Protein 3CT8 (pdb70)

B-factor: mean 55.36, std 8.19, range [39.84, 88.84]

CATH classification: 3.10.180.10

Sequence (132 aa):
NLYFQGLHHVEINVDHLEESIAFWDWLLGELGYEDYQSWSRGKSYKHGKTYLVFVQTEDRFQTPTFHRKRTGLNHLAFHAASREKVDELTQKLKERGDPILYEDRHPFAGGPNHYAVFCEDPNRIKVEIVVAP

Secondary structure (DSSP, 8-state):
-TTT----EEEEEES-HHHHHHHHHHHHHHTT-EEEEEETTEEEEEETTEEEEEEEPPGGGS-SPP-TTSSS--EEEEE-S-HHHHHHHHHHHHHHTPPBP-TTTTT-TT-TT--EEEEE-TT--EEEEE--

Foldseek 3Di:
DCVPPDAQEDEDEDADAVQLCVQCCVVVVLVDWDWDDDDDFWTKIDDDRYIYIYGYDDPVGPPPADDLVDPDANEDEEEDAALVSQVVVVVVCVVVVFAWPPVVQPLAPVHPVWGWTWTAGPSRRIYIYTYD

InterPro domains:
  IPR00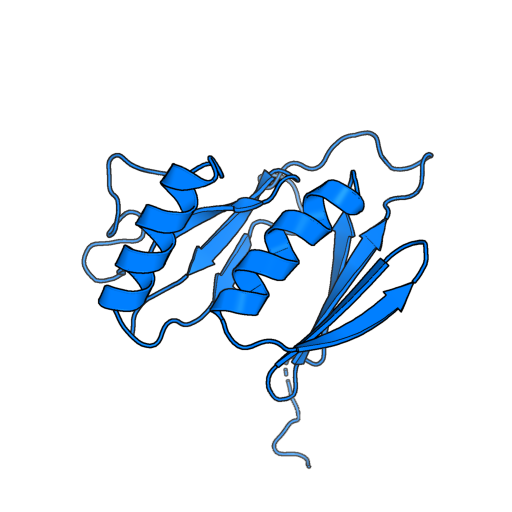4360 Glyoxalase/fosfomycin resistance/dioxygenase domain [PF00903] (2-124)
  IPR029068 Glyoxalase/Bleomycin resistance protein/Dihydroxybiphenyl dioxygenase [G3DSA:3.10.180.10] (1-127)
  IPR029068 Glyoxalase/Bleomycin resistance protein/Dihydroxybiphenyl dioxygenase [SSF54593] (2-127)
  IPR037523 Vicinal oxygen chelate (VOC), core domain [PS51819] (1-127)
  IPR051332 Fosfomycin Resistance Enzymes [PTHR36113] (2-126)

Organism: Halalkalibacterium halodurans (strain ATCC BAA-125 / DSM 18197 / FERM 7344 / JCM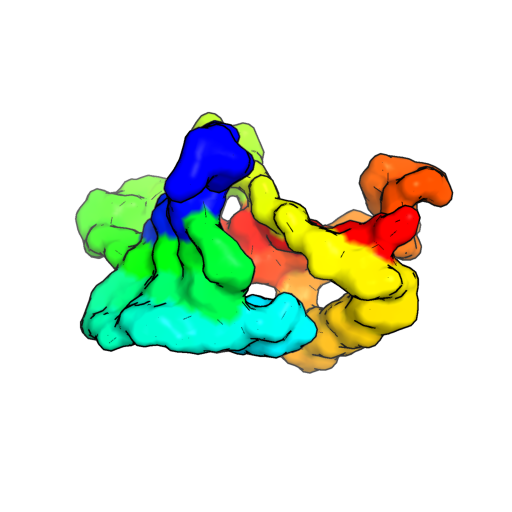 9153 / C-125) (NCBI:txid272558)

Solvent-accessible surface area: 8308 Å² total

Radius of gyration: 15.32 Å; Cα contacts (8 Å, |Δi|>4): 225; chains: 1; bounding box: 38×30×38 Å

Structure (mmCIF, N/CA/C/O backbone):
data_3CT8
#
_entry.id   3CT8
#
_cell.length_a   51.380
_cell.length_b   51.380
_cell.length_c   116.470
_cell.angle_alpha   90.000
_cell.angle_beta   90.000
_cell.angle_gamma   90.000
#
_symmetry.space_group_name_H-M   'P 41 21 2'
#
loop_
_entity.id
_entity.type
_entity.pdbx_description
1 polymer 'Putative glyoxalase'
2 non-polymer 'ZINC ION'
3 non-polymer 'UNKNOWN LIGAND'
4 water water
#
loop_
_atom_site.group_PDB
_atom_site.id
_atom_site.type_symbol
_atom_site.label_atom_id
_atom_site.label_alt_id
_atom_site.label_comp_id
_atom_site.label_asym_id
_atom_site.label_entity_id
_atom_site.label_seq_id
_atom_site.pdbx_PDB_ins_code
_atom_site.Cartn_x
_atom_site.Cartn_y
_atom_site.Cartn_z
_atom_site.occupancy
_atom_site.B_iso_or_equiv
_atom_site.auth_seq_id
_atom_site.auth_comp_id
_atom_site.auth_asym_id
_atom_site.auth_atom_id
_atom_site.pdbx_PDB_model_num
ATOM 1 N N . ASN A 1 14 ? 40.857 12.097 41.363 1.00 80.15 -5 ASN A N 1
ATOM 2 C CA . ASN A 1 14 ? 42.117 12.467 40.650 1.00 79.73 -5 ASN A CA 1
ATOM 3 C C . ASN A 1 14 ? 42.183 13.936 40.257 1.00 78.67 -5 ASN A C 1
ATOM 4 O O . ASN A 1 14 ? 41.208 14.522 39.799 1.00 78.02 -5 ASN A O 1
ATOM 9 N N . LEU A 1 15 ? 43.371 14.500 40.469 1.00 77.59 -4 LEU A N 1
ATOM 10 C CA . LEU A 1 15 ? 43.661 15.901 40.152 1.00 76.21 -4 LEU A CA 1
ATOM 11 C C . LEU A 1 15 ? 43.656 16.043 38.645 1.00 74.92 -4 LEU A C 1
ATOM 12 O O . LEU A 1 15 ? 43.656 17.146 38.114 1.00 74.79 -4 LEU A O 1
ATOM 17 N N . TYR A 1 16 ? 43.643 14.905 37.964 1.00 74.17 -3 TYR A N 1
ATOM 18 C CA . TYR A 1 16 ? 43.641 14.883 36.496 1.00 72.92 -3 TYR A CA 1
ATOM 19 C C . TYR A 1 16 ? 42.287 15.358 35.978 1.00 71.51 -3 TYR A C 1
ATOM 20 O O . TYR A 1 16 ? 42.161 15.984 34.912 1.00 71.04 -3 TYR A O 1
ATOM 22 N N . PHE A 1 17 ? 41.270 15.103 36.784 1.00 69.31 -2 PHE A N 1
ATOM 23 C CA . PHE A 1 17 ? 39.894 15.466 36.408 1.00 66.60 -2 PHE A CA 1
ATOM 24 C C . PHE A 1 17 ? 39.662 16.931 36.664 1.00 62.84 -2 PHE A C 1
ATOM 25 O O . PHE A 1 17 ? 38.824 17.539 36.032 1.00 61.04 -2 PHE A O 1
ATOM 27 N N . GLN A 1 18 ? 40.483 17.496 37.546 1.00 60.03 -1 GLN A N 1
ATOM 28 C CA . GLN A 1 18 ? 40.336 18.894 37.914 1.00 56.49 -1 GLN A CA 1
ATOM 29 C C . GLN A 1 18 ? 40.218 19.844 36.720 1.00 54.72 -1 GLN A C 1
ATOM 30 O O . GLN A 1 18 ? 41.029 19.849 35.794 1.00 54.37 -1 GLN A O 1
ATOM 36 N N . GLY A 1 19 ? 39.158 20.623 36.764 1.00 51.40 0 GLY A N 1
ATOM 37 C CA . GLY A 1 19 ? 38.862 21.604 35.739 1.00 50.69 0 GLY A CA 1
ATOM 38 C C . GLY A 1 19 ? 37.921 21.071 34.699 1.00 50.81 0 GLY A C 1
ATOM 39 O O . GLY A 1 19 ? 37.359 21.813 33.939 1.00 50.50 0 GLY A O 1
ATOM 48 N N . LEU A 1 21 ? 34.574 19.766 33.184 1.00 48.46 2 LEU A N 1
ATOM 49 C CA . LEU A 1 21 ? 33.176 20.148 33.432 1.00 50.63 2 LEU A CA 1
ATOM 50 C C . LEU A 1 21 ? 32.585 18.857 34.055 1.00 50.82 2 LEU A C 1
ATOM 51 O O . LEU A 1 21 ? 32.901 17.721 33.620 1.00 51.16 2 LEU A O 1
ATOM 56 N N . HIS A 1 22 ? 31.884 19.044 35.172 1.00 48.76 3 HIS A N 1
ATOM 57 C CA . HIS A 1 22 ? 31.278 17.973 35.972 1.00 47.98 3 HIS A CA 1
ATOM 58 C C . HIS A 1 22 ? 29.861 17.739 35.477 1.00 48.30 3 HIS A C 1
ATOM 59 O O . HIS A 1 22 ? 29.411 16.620 35.275 1.00 47.81 3 HIS A O 1
ATOM 66 N N . HIS A 1 23 ? 29.163 18.840 35.318 1.00 49.28 4 HIS A N 1
ATOM 67 C CA . HIS A 1 23 ? 27.830 18.840 34.753 1.00 49.02 4 HIS A CA 1
ATOM 68 C C . HIS A 1 23 ? 27.388 20.225 34.341 1.00 48.48 4 HIS A C 1
ATOM 69 O O . HIS A 1 23 ? 27.968 21.245 34.720 1.00 47.84 4 HIS A O 1
ATOM 76 N N . VAL A 1 24 ? 26.336 20.202 33.542 1.00 48.25 5 VAL A N 1
ATOM 77 C CA . VAL A 1 24 ? 25.688 21.396 33.028 1.00 48.30 5 VAL A CA 1
ATOM 78 C C . VAL A 1 24 ? 24.183 21.245 33.179 1.00 49.03 5 VAL A C 1
ATOM 79 O O . VAL A 1 24 ? 23.591 20.286 32.701 1.00 48.33 5 VAL A O 1
ATOM 83 N N . GLU A 1 25 ? 23.572 22.188 33.878 1.00 50.15 6 GLU A N 1
ATOM 84 C CA . GLU A 1 25 ? 22.127 22.162 34.090 1.00 50.93 6 GLU A CA 1
ATOM 85 C C . GLU A 1 25 ? 21.409 23.261 33.325 1.00 50.85 6 GLU A C 1
ATOM 86 O O . GLU A 1 25 ? 21.777 24.444 33.347 1.00 51.89 6 GLU A O 1
ATOM 92 N N . ILE A 1 26 ? 20.379 22.803 32.630 1.00 48.35 7 ILE A N 1
ATOM 93 C CA . ILE A 1 26 ? 19.526 23.616 31.790 1.00 48.47 7 ILE A CA 1
ATOM 94 C C . IL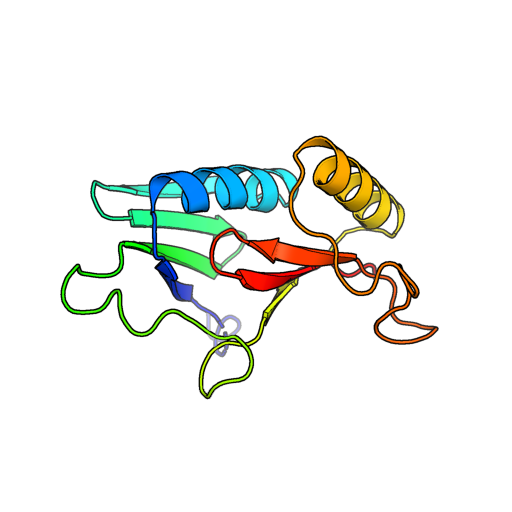E A 1 26 ? 18.029 23.419 32.066 1.00 49.23 7 ILE A C 1
ATOM 95 O O . ILE A 1 26 ? 17.519 22.313 32.221 1.00 48.88 7 ILE A O 1
ATOM 100 N N . ASN A 1 27 ? 17.371 24.559 32.192 1.00 49.51 8 ASN A N 1
ATOM 101 C CA . ASN A 1 27 ? 15.921 24.671 32.364 1.00 47.48 8 ASN A CA 1
ATOM 102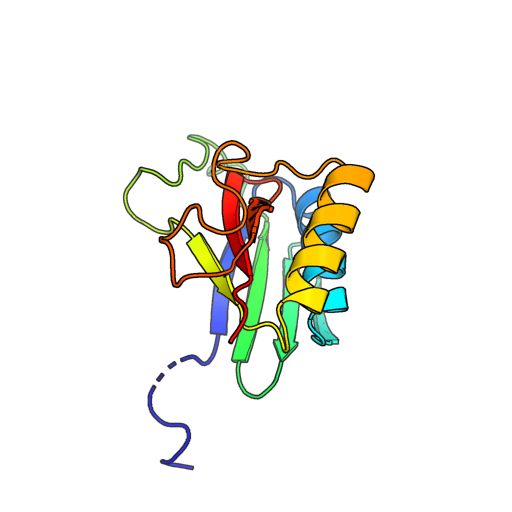 C C . ASN A 1 27 ? 15.307 24.626 30.999 1.00 47.53 8 ASN A C 1
ATOM 103 O O . ASN A 1 27 ? 15.765 25.276 30.078 1.00 46.46 8 ASN A O 1
ATOM 108 N N . VAL A 1 28 ? 14.251 23.848 30.884 1.00 49.40 9 VAL A N 1
ATOM 109 C CA . VAL A 1 28 ? 13.540 23.664 29.618 1.00 48.95 9 VAL A CA 1
ATOM 110 C C . VAL A 1 28 ? 12.077 24.031 29.777 1.00 50.38 9 VAL A C 1
ATOM 111 O O . VAL A 1 28 ? 11.492 23.885 30.867 1.00 48.78 9 VAL A O 1
ATOM 115 N N . ASP A 1 29 ? 11.510 24.486 28.658 1.00 51.30 10 ASP A N 1
ATOM 116 C CA . ASP A 1 29 ? 10.138 24.952 28.605 1.00 53.19 10 ASP A CA 1
ATOM 117 C C . ASP A 1 29 ? 9.124 23.847 28.750 1.00 54.82 10 ASP A C 1
ATOM 118 O O . ASP A 1 29 ? 8.193 23.938 29.555 1.00 56.13 10 ASP A O 1
ATOM 123 N N . HIS A 1 30 ? 9.273 22.820 27.924 1.00 56.56 11 HIS A N 1
ATOM 124 C CA . HIS A 1 30 ? 8.329 21.672 27.950 1.00 57.46 11 HIS A CA 1
ATOM 125 C C . HIS A 1 30 ? 9.140 20.411 28.029 1.00 57.02 11 HIS A C 1
ATOM 126 O O . HIS A 1 30 ? 9.589 19.884 27.028 1.00 58.50 11 HIS A O 1
ATOM 133 N N . LEU A 1 31 ? 9.259 19.920 29.250 1.00 56.22 12 LEU A N 1
ATOM 134 C CA . LEU A 1 31 ? 10.098 18.768 29.559 1.00 56.11 12 LEU A CA 1
ATOM 135 C C . LEU A 1 31 ? 9.926 17.604 28.598 1.00 55.37 12 LEU A C 1
ATOM 136 O O . LEU A 1 31 ? 10.886 17.126 28.010 1.00 55.84 12 LEU A O 1
ATOM 141 N N . GLU A 1 32 ? 8.695 17.216 28.369 1.00 54.60 13 GLU A N 1
ATOM 142 C CA . GLU A 1 32 ? 8.440 16.049 27.534 1.00 56.30 13 GLU A CA 1
ATOM 143 C C . GLU A 1 32 ? 9.071 16.129 26.141 1.00 55.50 13 GLU A C 1
ATOM 144 O O . GLU A 1 32 ? 9.698 15.176 25.646 1.00 54.90 13 GLU A O 1
ATOM 150 N N . GLU A 1 33 ? 8.861 17.286 25.525 1.00 53.97 14 GLU A N 1
ATOM 151 C CA . GLU A 1 33 ? 9.323 17.561 24.173 1.00 52.68 14 GLU A CA 1
ATOM 152 C C . GLU A 1 33 ? 10.814 17.586 24.148 1.00 51.12 14 GLU A C 1
ATOM 153 O O . GLU A 1 33 ? 11.429 17.023 23.255 1.00 50.20 14 GLU A O 1
ATOM 156 N N . SER A 1 34 ? 11.385 18.225 25.169 1.00 51.05 15 SER A N 1
ATOM 157 C CA . SER A 1 34 ? 12.839 18.358 25.292 1.00 49.52 15 SER A CA 1
ATOM 158 C C . SER A 1 34 ? 13.493 17.020 25.500 1.00 49.06 15 SER A C 1
ATOM 159 O O . SER A 1 34 ? 14.509 16.719 24.908 1.00 49.27 15 SER A O 1
ATOM 162 N N . ILE A 1 35 ? 12.860 16.194 26.312 1.00 50.63 16 ILE A N 1
ATOM 163 C CA . ILE A 1 35 ? 13.396 14.855 26.624 1.00 52.92 16 ILE A CA 1
ATOM 164 C C . ILE A 1 35 ? 13.363 13.936 25.427 1.00 54.22 16 ILE A C 1
ATOM 165 O O . ILE A 1 35 ? 14.165 13.011 25.299 1.00 56.10 16 ILE A O 1
ATOM 170 N N . ALA A 1 36 ? 12.446 14.245 24.528 1.00 54.17 17 ALA A N 1
ATOM 171 C CA . ALA A 1 36 ? 12.268 13.480 23.308 1.00 53.13 17 ALA A CA 1
ATOM 172 C C . ALA A 1 36 ? 13.460 13.731 22.406 1.00 53.63 17 ALA A C 1
ATOM 173 O O . ALA A 1 36 ? 14.021 12.822 21.796 1.00 54.83 17 ALA A O 1
ATOM 175 N N . PHE A 1 37 ? 13.853 14.991 22.354 1.00 52.68 18 PHE A N 1
ATOM 176 C CA . PHE A 1 37 ? 14.961 15.416 21.506 1.00 52.21 18 PHE A CA 1
ATOM 177 C C . PHE A 1 37 ? 16.306 14.929 22.039 1.00 52.00 18 PHE A C 1
ATOM 178 O O . PHE A 1 37 ? 17.079 14.276 21.320 1.00 52.21 18 PHE A O 1
ATOM 186 N N . TRP A 1 38 ? 16.527 15.197 23.326 1.00 51.77 19 TRP A N 1
ATOM 187 C CA . TRP A 1 38 ? 17.786 14.846 23.993 1.00 50.77 19 TRP A CA 1
ATOM 188 C C . TRP A 1 38 ? 17.979 13.363 24.145 1.00 49.42 19 TRP A C 1
ATOM 189 O O . TRP A 1 38 ? 19.072 12.875 24.055 1.00 47.97 19 TRP A O 1
ATOM 200 N N . ASP A 1 39 ? 16.912 12.632 24.371 1.00 49.60 20 ASP A N 1
ATOM 201 C CA . ASP A 1 39 ? 17.067 11.189 24.487 1.00 50.54 20 ASP A CA 1
ATOM 202 C C . ASP A 1 39 ? 17.654 10.684 23.173 1.00 51.81 20 ASP A C 1
ATOM 203 O O . ASP A 1 39 ? 18.539 9.798 23.140 1.00 50.63 20 ASP A O 1
ATOM 208 N N . TRP A 1 40 ? 17.129 11.268 22.088 1.00 53.00 21 TRP A N 1
ATOM 209 C CA . TRP A 1 40 ? 17.516 10.872 20.739 1.00 51.43 21 TRP A CA 1
ATOM 210 C C . TRP A 1 40 ? 18.945 11.249 20.426 1.00 51.83 21 TRP A C 1
ATOM 211 O O . TRP A 1 40 ? 19.791 10.407 20.077 1.00 51.58 21 TRP A O 1
ATOM 222 N N . LEU A 1 41 ? 19.246 12.519 20.624 1.00 53.03 22 LEU A N 1
ATOM 223 C CA . LEU A 1 41 ? 20.593 13.003 20.304 1.00 51.78 22 LEU A CA 1
ATOM 224 C C . LEU A 1 41 ? 21.679 12.393 21.175 1.00 50.08 22 LEU A C 1
ATOM 225 O O . LEU A 1 41 ? 22.696 11.908 20.686 1.00 49.41 22 LEU A O 1
ATOM 230 N N . LEU A 1 42 ? 21.456 12.457 22.473 1.00 49.76 23 LEU A N 1
ATOM 231 C CA . LEU A 1 42 ? 22.415 11.962 23.457 1.00 49.24 23 LEU A CA 1
ATOM 232 C C . LEU A 1 42 ? 22.487 10.468 23.291 1.00 48.31 23 LEU A C 1
ATOM 233 O O . LEU A 1 42 ? 23.502 9.846 23.519 1.00 47.60 23 LEU A O 1
ATOM 238 N N . GLY A 1 43 ? 21.394 9.921 22.781 1.00 49.73 24 GLY A N 1
ATOM 239 C CA . GLY A 1 43 ? 21.285 8.495 22.516 1.00 47.39 24 GLY A CA 1
ATOM 240 C C . GLY A 1 43 ? 22.230 8.207 21.364 1.00 48.11 24 GLY A C 1
ATOM 241 O O . GLY A 1 43 ? 23.089 7.348 21.438 1.00 49.00 24 GLY A O 1
ATOM 242 N N . GLU A 1 44 ? 22.101 8.989 20.309 1.00 48.36 25 GLU A N 1
ATOM 243 C CA . GLU A 1 44 ? 22.948 8.805 19.128 1.00 50.87 25 GLU A CA 1
ATOM 244 C C . GLU A 1 44 ? 24.443 9.057 19.436 1.00 52.86 25 GLU A C 1
ATOM 245 O O . GLU A 1 44 ? 25.330 8.522 18.776 1.00 51.85 25 GLU A O 1
ATOM 251 N N . LEU A 1 45 ? 24.701 9.827 20.484 1.00 53.76 26 LEU A N 1
ATOM 252 C CA . LEU A 1 45 ? 26.079 10.189 20.854 1.00 53.29 26 LEU A CA 1
ATOM 253 C C . LEU A 1 45 ? 26.716 9.324 21.940 1.00 54.43 26 LEU A C 1
ATOM 254 O O . LEU A 1 45 ? 27.826 9.619 22.415 1.00 56.45 26 LEU A O 1
ATOM 259 N N . GLY A 1 46 ? 25.999 8.296 22.358 1.00 53.92 27 GLY A N 1
ATOM 260 C CA . GLY A 1 46 ? 26.515 7.362 23.354 1.00 54.66 27 GLY A CA 1
ATOM 261 C C . GLY A 1 46 ? 26.297 7.629 24.829 1.00 55.12 27 GLY A C 1
ATOM 262 O O . GLY A 1 46 ? 26.983 7.054 25.669 1.00 56.23 27 GLY A O 1
ATOM 263 N N . TYR A 1 47 ? 25.366 8.508 25.153 1.00 53.33 28 TYR A N 1
ATOM 264 C CA . TYR A 1 47 ? 25.077 8.802 26.567 1.00 53.41 28 TYR A CA 1
ATOM 265 C C . TYR A 1 47 ? 24.105 7.788 27.098 1.00 54.98 28 TYR A C 1
ATOM 266 O O . TYR A 1 47 ? 23.327 7.193 26.356 1.00 55.97 28 TYR A O 1
ATOM 275 N N . GLU A 1 48 ? 24.146 7.608 28.402 1.00 55.46 29 GLU A N 1
ATOM 276 C CA . GLU A 1 48 ? 23.181 6.706 29.057 1.00 55.80 29 GLU A CA 1
ATOM 277 C C . GLU A 1 48 ? 22.397 7.553 30.054 1.00 54.04 29 GLU A C 1
ATOM 278 O O . GLU A 1 48 ? 22.861 8.611 30.515 1.00 53.40 29 GLU A O 1
ATOM 284 N N . ASP A 1 49 ? 21.198 7.101 30.357 1.00 52.98 30 ASP A N 1
ATOM 285 C CA . ASP A 1 49 ? 20.332 7.807 31.288 1.00 54.11 30 ASP A CA 1
ATOM 286 C C . ASP A 1 49 ? 20.947 7.666 32.653 1.00 55.49 30 ASP A C 1
ATOM 287 O O . ASP A 1 49 ? 21.558 6.650 32.960 1.00 56.07 30 ASP A O 1
ATOM 292 N N . TYR A 1 50 ? 20.864 8.720 33.449 1.00 55.18 31 TYR A N 1
ATOM 293 C CA . TYR A 1 50 ? 21.376 8.628 34.797 1.00 54.54 31 TYR A CA 1
ATOM 294 C C . TYR A 1 50 ? 20.152 8.628 35.707 1.00 54.37 31 TYR A C 1
ATOM 295 O O . TYR A 1 50 ? 19.770 7.605 36.211 1.00 54.42 31 TYR A O 1
ATOM 304 N N . GLN A 1 51 ? 19.537 9.790 35.863 1.00 55.64 32 GLN A N 1
ATOM 305 C CA . GLN A 1 51 ? 18.352 9.951 36.705 1.00 56.85 32 GLN A CA 1
ATOM 306 C C . GLN A 1 51 ? 17.214 10.748 36.093 1.00 55.71 32 GLN A C 1
ATOM 307 O O . GLN A 1 51 ? 17.379 11.852 35.586 1.00 56.25 32 GLN A O 1
ATOM 313 N N . SER A 1 52 ? 16.046 10.154 36.207 1.00 53.96 33 SER A N 1
ATOM 314 C CA . SER A 1 52 ? 14.804 10.705 35.673 1.00 53.40 33 SER A CA 1
ATOM 315 C C . SER A 1 52 ? 13.781 10.896 36.774 1.00 52.59 33 SER A C 1
ATOM 316 O O . SER A 1 52 ? 13.622 10.024 37.618 1.00 53.43 33 SER A O 1
ATOM 319 N N . TRP A 1 53 ? 13.120 12.045 36.779 1.00 50.63 34 TRP A N 1
ATOM 320 C CA . TRP A 1 53 ? 12.099 12.319 37.795 1.00 51.28 34 TRP A CA 1
ATOM 321 C C . TRP A 1 53 ? 10.972 13.096 37.173 1.00 51.35 34 TRP A C 1
ATOM 322 O O . TRP A 1 53 ? 10.943 13.281 35.953 1.00 50.73 34 TRP A O 1
ATOM 333 N N . SER A 1 54 ? 10.056 13.548 38.019 1.00 50.68 35 SER A N 1
ATOM 334 C CA . SER A 1 54 ? 8.867 14.233 37.523 1.00 49.66 35 SER A CA 1
ATOM 335 C C . SER A 1 54 ? 9.155 15.559 36.845 1.00 49.28 35 SER A C 1
ATOM 336 O O . SER A 1 54 ? 8.495 15.936 35.904 1.00 51.84 35 SER A O 1
ATOM 339 N N . ARG A 1 55 ? 10.182 16.224 37.303 1.00 48.27 36 ARG A N 1
ATOM 340 C CA . ARG A 1 55 ? 10.553 17.547 36.813 1.00 49.31 36 ARG A CA 1
ATOM 341 C C . ARG A 1 55 ? 11.871 17.587 36.047 1.00 48.83 36 ARG A C 1
ATOM 342 O O . ARG A 1 55 ? 12.391 18.657 35.753 1.00 50.11 36 ARG A O 1
ATOM 350 N N . GLY A 1 56 ? 12.431 16.437 35.736 1.00 46.89 37 GLY A N 1
ATOM 351 C CA . GLY A 1 56 ? 13.660 16.431 34.986 1.00 45.92 37 GLY A CA 1
ATOM 352 C C . GLY A 1 56 ? 14.281 15.122 34.620 1.00 46.61 37 GLY A C 1
ATOM 353 O O . GLY A 1 56 ? 13.718 14.044 34.785 1.00 45.45 37 GLY A O 1
ATOM 354 N N . LYS A 1 57 ? 15.464 15.266 34.051 1.00 48.02 38 LYS A N 1
ATOM 355 C CA . LYS A 1 57 ? 16.257 14.116 33.616 1.00 48.73 38 LYS A CA 1
ATOM 356 C C . LYS A 1 57 ? 17.703 14.472 33.382 1.00 50.16 38 LYS A C 1
ATOM 357 O O . LYS A 1 57 ? 18.034 15.548 32.883 1.00 52.69 38 LYS A O 1
ATOM 363 N N . SER A 1 58 ? 18.553 13.557 33.802 1.00 49.68 39 SER A N 1
ATOM 364 C CA . SER A 1 58 ? 19.993 13.688 33.636 1.00 49.26 39 SER A CA 1
ATOM 365 C C . SER A 1 58 ? 20.521 12.494 32.824 1.00 48.89 39 SER A C 1
ATOM 366 O O . SER A 1 58 ? 19.950 11.372 32.857 1.00 45.90 39 SER A O 1
ATOM 369 N N . TYR A 1 59 ? 21.603 12.795 32.087 1.00 50.02 40 TYR A N 1
ATOM 370 C CA . TYR A 1 59 ? 22.311 11.861 31.199 1.00 50.67 40 TYR A CA 1
ATOM 371 C C . TYR A 1 59 ? 23.811 11.851 31.454 1.00 49.62 40 TYR A C 1
ATOM 372 O O . TYR A 1 59 ? 24.408 12.858 31.768 1.00 51.81 40 TYR A O 1
ATOM 381 N N . LYS A 1 60 ? 24.413 10.689 31.287 1.00 52.28 41 LYS A N 1
ATOM 382 C CA . LYS A 1 60 ? 25.860 10.516 31.547 1.00 52.86 41 LYS A CA 1
ATOM 383 C C . LYS A 1 60 ? 26.678 10.049 30.376 1.00 52.76 41 LYS A C 1
ATOM 384 O O . LYS A 1 60 ? 26.245 9.247 29.561 1.00 52.37 41 LYS A O 1
ATOM 388 N N . HIS A 1 61 ? 27.871 10.632 30.329 1.00 55.17 42 HIS A N 1
ATOM 389 C CA . HIS A 1 61 ? 28.891 10.354 29.323 1.00 55.77 42 HIS A CA 1
ATOM 390 C C . HIS A 1 61 ? 30.265 10.690 29.893 1.00 55.28 42 HIS A C 1
ATOM 391 O O . HIS A 1 61 ? 30.541 11.829 30.240 1.00 53.95 42 HIS A O 1
ATOM 398 N N . GLY A 1 62 ? 31.130 9.698 29.968 1.00 56.36 43 GLY A N 1
ATOM 399 C CA . GLY A 1 62 ? 32.456 9.911 30.525 1.00 57.14 43 GLY A CA 1
ATOM 400 C C . GLY A 1 62 ? 32.313 10.401 31.952 1.00 57.15 43 GLY A C 1
ATOM 401 O O . GLY A 1 62 ? 31.623 9.809 32.757 1.00 57.95 43 GLY A O 1
ATOM 402 N N . LYS A 1 63 ? 32.966 11.504 32.260 1.00 58.05 44 LYS A N 1
ATOM 403 C CA . LYS A 1 63 ? 32.906 12.083 33.609 1.00 58.36 44 LYS A CA 1
ATOM 404 C C . LYS A 1 63 ? 32.020 13.318 33.679 1.00 56.30 44 LYS A C 1
ATOM 405 O O . LYS A 1 63 ? 32.061 14.048 34.657 1.00 55.85 44 LYS A O 1
ATOM 409 N N . THR A 1 64 ? 31.179 13.518 32.668 1.00 55.24 45 THR A N 1
ATOM 410 C CA . THR A 1 64 ? 30.296 14.715 32.620 1.00 53.22 45 THR A CA 1
ATOM 411 C C . THR A 1 64 ? 28.828 14.393 32.383 1.00 52.89 45 THR A C 1
ATOM 412 O O . THR A 1 64 ? 28.473 13.550 31.543 1.00 53.66 45 THR A O 1
ATOM 416 N N . TYR A 1 65 ? 27.979 15.071 33.139 1.00 50.79 46 TYR A N 1
ATOM 417 C CA . TYR A 1 65 ? 26.536 14.891 33.023 1.00 51.15 46 TYR A CA 1
ATOM 418 C C . TYR A 1 65 ? 25.852 16.125 32.448 1.00 49.56 46 TYR A C 1
ATOM 419 O O . TYR A 1 65 ? 26.329 17.228 32.537 1.00 50.51 46 TYR A O 1
ATOM 428 N N . LEU A 1 66 ? 24.725 15.880 31.819 1.00 49.24 47 LEU A N 1
ATOM 429 C CA . LEU A 1 66 ? 23.852 16.902 31.265 1.00 48.20 47 LEU A CA 1
ATOM 430 C C . LEU A 1 66 ? 22.499 16.705 31.983 1.00 49.07 47 LEU A C 1
ATOM 431 O O . LEU A 1 66 ? 21.931 15.601 31.971 1.00 48.50 47 LEU A O 1
ATOM 436 N N . VAL A 1 67 ? 22.027 17.771 32.631 1.00 47.83 48 VAL A N 1
ATOM 437 C CA . VAL A 1 67 ? 20.803 17.746 33.406 1.00 48.04 48 VAL A CA 1
ATOM 438 C C . VAL A 1 67 ? 19.777 18.740 32.884 1.00 49.97 48 VAL A C 1
ATOM 439 O O . VAL A 1 67 ? 20.061 19.922 32.705 1.00 49.60 48 VAL A O 1
ATOM 443 N N . PHE A 1 68 ? 18.585 18.227 32.620 1.00 50.63 49 PHE A N 1
ATOM 444 C CA . PHE A 1 68 ? 17.498 19.052 32.092 1.00 51.94 49 PHE A CA 1
ATOM 445 C C . PHE A 1 68 ? 16.352 19.051 33.066 1.00 51.89 49 PHE A C 1
ATOM 446 O O . PHE A 1 68 ? 15.851 17.980 33.430 1.00 52.28 49 PHE A O 1
ATOM 454 N N . VAL A 1 69 ? 15.936 20.273 33.434 1.00 51.44 50 VAL A N 1
ATOM 455 C CA . VAL A 1 69 ? 14.859 20.498 34.409 1.00 50.40 50 VAL A CA 1
ATOM 456 C C . VAL A 1 69 ? 13.726 21.372 33.855 1.00 51.66 50 VAL A C 1
ATOM 457 O O . VAL A 1 69 ? 13.923 22.266 33.013 1.00 52.84 50 VAL A O 1
ATOM 461 N N . GLN A 1 70 ? 12.520 21.048 34.300 1.00 50.65 51 GLN A N 1
ATOM 462 C CA . GLN A 1 70 ? 11.318 21.782 33.895 1.00 49.70 51 GLN A CA 1
ATOM 463 C C . GLN A 1 70 ? 11.323 23.187 34.472 1.00 48.91 51 GLN A C 1
ATOM 464 O O . GLN A 1 70 ? 11.432 23.394 35.663 1.00 46.81 51 GLN A O 1
ATOM 470 N N . THR A 1 71 ? 11.235 24.160 33.582 1.00 51.08 52 THR A N 1
ATOM 471 C CA . THR A 1 71 ? 11.166 25.573 33.986 1.00 51.81 52 THR A CA 1
ATOM 472 C C . THR A 1 71 ? 9.875 25.764 34.782 1.00 53.00 52 THR A C 1
ATOM 473 O O . THR A 1 71 ? 8.818 25.294 34.367 1.00 52.01 52 THR A O 1
ATOM 477 N N . GLU A 1 72 ? 9.982 26.429 35.928 1.00 53.79 53 GLU A N 1
ATOM 478 C CA . GLU A 1 72 ? 8.825 26.696 36.766 1.00 54.27 53 GLU A CA 1
ATOM 479 C C . GLU A 1 72 ? 7.835 27.621 36.021 1.00 55.62 53 GLU A C 1
ATOM 480 O O . GLU A 1 72 ? 8.202 28.467 35.196 1.00 55.99 53 GLU A O 1
ATOM 486 N N . ASP A 1 73 ? 6.562 27.417 36.312 1.00 56.54 54 ASP A N 1
ATOM 487 C CA . ASP A 1 73 ? 5.480 28.200 35.692 1.00 56.31 54 ASP A CA 1
ATOM 488 C C . ASP A 1 73 ? 5.745 29.687 35.688 1.00 54.20 54 ASP A C 1
ATOM 489 O O . ASP A 1 73 ? 5.786 30.338 34.652 1.00 53.86 54 ASP A O 1
ATOM 494 N N . ARG A 1 74 ? 5.925 30.196 36.882 1.00 53.77 55 ARG A N 1
ATOM 495 C CA . ARG A 1 74 ? 6.169 31.624 37.113 1.00 55.59 55 ARG A CA 1
ATOM 496 C C . ARG A 1 74 ? 7.413 32.189 36.421 1.00 56.83 55 ARG A C 1
ATOM 497 O O . ARG A 1 74 ? 7.648 33.402 36.453 1.00 55.52 55 ARG A O 1
ATOM 505 N N . PHE A 1 75 ? 8.171 31.299 35.764 1.00 57.66 56 PHE A N 1
ATOM 506 C CA . PHE A 1 75 ? 9.417 31.657 35.063 1.00 58.43 56 PHE A CA 1
ATOM 507 C C . PHE A 1 75 ? 9.495 31.295 33.574 1.00 58.40 56 PHE A C 1
ATOM 508 O O . PHE A 1 75 ? 10.526 31.502 32.945 1.00 58.14 56 PHE A O 1
ATOM 516 N N . GLN A 1 76 ? 8.408 30.766 33.022 1.00 58.15 57 GLN A N 1
ATOM 517 C CA . GLN A 1 76 ? 8.379 30.354 31.594 1.00 57.59 57 GLN A CA 1
ATOM 518 C C . GLN A 1 76 ? 8.365 31.554 30.636 1.00 56.81 57 GLN A C 1
ATOM 519 O O . GLN A 1 76 ? 8.631 31.420 29.431 1.00 56.27 57 GLN A O 1
ATOM 525 N N . THR A 1 77 ? 8.083 32.724 31.200 1.00 54.86 58 THR A N 1
ATOM 526 C CA . THR A 1 77 ? 8.047 33.984 30.439 1.00 54.31 58 THR A CA 1
ATOM 527 C C . THR A 1 77 ? 8.974 35.018 31.080 1.00 54.87 58 THR A C 1
ATOM 528 O O . THR A 1 77 ? 8.993 35.151 32.299 1.00 56.46 58 THR A O 1
ATOM 532 N N . PRO A 1 78 ? 9.794 35.715 30.276 1.00 54.47 59 PRO A N 1
ATOM 533 C CA . PRO A 1 78 ? 9.924 35.589 28.820 1.00 54.57 59 PRO A CA 1
ATOM 534 C C . PRO A 1 78 ? 10.674 34.355 28.399 1.00 54.32 59 PRO A C 1
ATOM 535 O O . PRO A 1 78 ? 11.526 33.827 29.108 1.00 56.19 59 PRO A O 1
ATOM 539 N N . THR A 1 79 ? 10.345 33.938 27.203 1.00 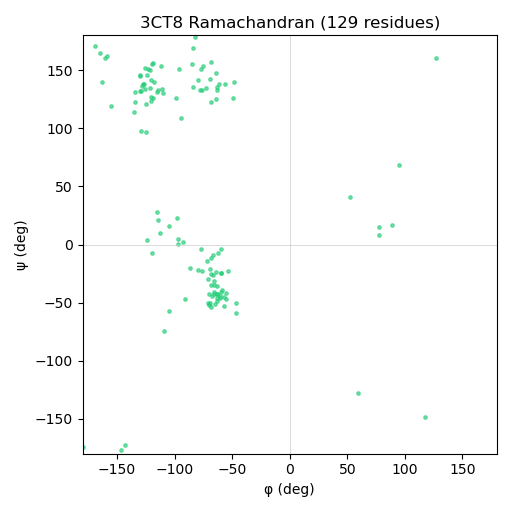53.50 60 THR A N 1
ATOM 540 C CA . THR A 1 79 ? 10.925 32.747 26.622 1.00 52.48 60 THR A CA 1
ATOM 541 C C . THR A 1 79 ? 12.385 32.942 26.305 1.00 52.58 60 THR A C 1
ATOM 542 O O . THR A 1 79 ? 12.899 34.048 26.165 1.00 53.08 60 THR A O 1
ATOM 546 N N . PHE A 1 80 ? 13.053 31.813 26.231 1.00 52.83 61 PHE A N 1
ATOM 547 C CA . PHE A 1 80 ? 14.478 31.767 25.924 1.00 50.68 61 PHE A CA 1
ATOM 548 C C . PHE A 1 80 ? 14.830 32.287 24.565 1.00 49.96 61 PHE A C 1
ATOM 549 O O . PHE A 1 80 ? 14.178 31.960 23.587 1.00 49.52 61 PHE A O 1
ATOM 557 N N . HIS A 1 81 ? 15.884 33.085 24.523 1.00 50.19 62 HIS A N 1
ATOM 558 C CA . HIS A 1 81 ? 16.413 33.590 23.260 1.00 51.86 62 HIS A CA 1
ATOM 559 C C . HIS A 1 81 ? 17.941 33.471 23.271 1.00 51.73 62 HIS A C 1
ATOM 560 O O . HIS A 1 81 ? 18.609 34.144 24.049 1.00 53.13 62 HIS A O 1
ATOM 567 N N . ARG A 1 82 ? 18.490 32.622 22.394 1.00 51.13 63 ARG A N 1
ATOM 568 C CA . ARG A 1 82 ? 19.953 32.341 22.381 1.00 51.59 63 ARG A CA 1
ATOM 569 C C . ARG A 1 82 ? 20.871 33.513 22.086 1.00 52.72 63 ARG A C 1
ATOM 570 O O . ARG A 1 82 ? 22.109 33.391 22.171 1.00 52.74 63 ARG A O 1
ATOM 578 N N . LYS A 1 83 ? 20.254 34.623 21.722 1.00 52.89 64 LYS A N 1
ATOM 579 C CA . LYS A 1 83 ? 20.970 35.872 21.431 1.00 54.23 64 LYS A CA 1
ATOM 580 C C . LYS A 1 83 ? 21.200 36.705 22.704 1.00 53.63 64 LYS A C 1
ATOM 581 O O . LYS A 1 83 ? 22.085 37.579 22.766 1.00 50.46 64 LYS A O 1
ATOM 587 N N . ARG A 1 84 ? 20.394 36.411 23.716 1.00 53.36 65 ARG A N 1
ATOM 588 C CA . ARG A 1 84 ? 20.484 37.119 24.984 1.00 54.18 65 ARG A CA 1
ATOM 589 C C . ARG A 1 84 ? 21.557 36.536 25.880 1.00 52.85 65 ARG A C 1
ATOM 590 O O . ARG A 1 84 ? 22.124 35.487 25.583 1.00 52.48 65 ARG A O 1
ATOM 598 N N . THR A 1 85 ? 21.850 37.266 26.950 1.00 50.83 66 THR A N 1
ATOM 599 C CA . THR A 1 85 ? 22.878 36.833 27.938 1.00 50.59 66 THR A CA 1
ATOM 600 C C . THR A 1 85 ? 22.518 35.452 28.480 1.00 50.51 66 THR A C 1
ATOM 601 O O . THR A 1 85 ? 21.378 35.175 28.774 1.00 50.37 66 THR A O 1
ATOM 605 N N . GLY A 1 86 ? 23.516 34.594 28.611 1.00 50.31 67 GLY A N 1
ATOM 606 C CA . GLY A 1 86 ? 23.311 33.233 29.058 1.00 50.57 67 GLY A CA 1
ATOM 607 C C . GLY A 1 86 ? 23.720 32.245 27.952 1.00 52.07 67 GLY A C 1
ATOM 608 O O . GLY A 1 86 ? 24.559 32.536 27.109 1.00 49.11 67 GLY A O 1
ATOM 609 N N . LEU A 1 87 ? 23.061 31.092 27.886 1.00 53.03 68 LEU A N 1
ATOM 610 C CA . LEU A 1 87 ? 23.466 30.075 26.868 1.00 51.34 68 LEU A CA 1
ATOM 611 C C . LEU A 1 87 ? 23.110 30.393 25.417 1.00 49.31 68 LEU A C 1
ATOM 612 O O . LEU A 1 87 ? 22.005 30.817 25.117 1.00 47.23 68 LEU A O 1
ATOM 617 N N . ASN A 1 88 ? 24.087 30.185 24.529 1.00 48.49 69 ASN A N 1
ATOM 618 C CA . ASN A 1 88 ? 23.863 30.342 23.097 1.00 47.56 69 ASN A CA 1
ATOM 619 C C . ASN A 1 88 ? 23.789 28.947 22.488 1.00 46.72 69 ASN A C 1
ATOM 620 O O . ASN A 1 88 ? 22.857 28.603 21.798 1.00 49.20 69 ASN A O 1
ATOM 625 N N . HIS A 1 89 ? 24.838 28.167 22.686 1.00 47.48 70 HIS A N 1
ATOM 626 C CA . HIS A 1 89 ? 24.861 26.776 22.182 1.00 45.05 70 HIS A CA 1
ATOM 627 C C . HIS A 1 89 ? 25.822 25.802 22.835 1.00 47.61 70 HIS A C 1
ATOM 628 O O . HIS A 1 89 ? 26.787 26.170 23.511 1.00 47.54 70 HIS A O 1
ATOM 635 N N . LEU A 1 90 ? 25.512 24.536 22.586 1.00 48.16 71 LEU A N 1
ATOM 636 C CA . LEU A 1 90 ? 26.309 23.412 23.054 1.00 50.00 71 LEU A CA 1
ATOM 637 C C . LEU A 1 90 ? 26.813 22.692 21.833 1.00 50.07 71 LEU A C 1
ATOM 638 O O . LEU A 1 90 ? 26.092 22.527 20.857 1.00 48.85 71 LEU A O 1
ATOM 643 N N . ALA A 1 91 ? 28.062 22.251 21.878 1.00 50.61 72 ALA A N 1
ATOM 644 C CA . ALA A 1 91 ? 28.611 21.526 20.740 1.00 48.98 72 ALA A CA 1
ATOM 645 C C . ALA A 1 91 ? 29.223 20.280 21.259 1.00 49.81 72 ALA A C 1
ATOM 646 O O . ALA A 1 91 ? 29.840 20.288 22.342 1.00 48.17 72 ALA A O 1
ATOM 648 N N . PHE A 1 92 ? 29.089 19.236 20.426 1.00 49.12 73 PHE A N 1
ATOM 649 C CA . PHE A 1 92 ? 29.590 17.913 20.701 1.00 48.13 73 PHE A CA 1
ATOM 650 C C . PHE A 1 92 ? 30.490 17.354 19.630 1.00 49.33 73 PHE A C 1
ATOM 651 O O . PHE A 1 92 ? 30.376 17.723 18.454 1.00 49.48 73 PHE A O 1
ATOM 659 N N . HIS A 1 93 ? 31.395 16.468 20.068 1.00 47.96 74 HIS A N 1
ATOM 660 C CA . HIS A 1 93 ? 32.282 15.748 19.157 1.00 51.36 74 HIS A CA 1
ATOM 661 C C . HIS A 1 93 ? 31.587 14.578 18.484 1.00 51.54 74 HIS A C 1
ATOM 662 O O . HIS A 1 93 ? 30.791 13.876 19.109 1.00 51.21 74 HIS A O 1
ATOM 669 N N . ALA A 1 94 ? 31.932 14.404 17.206 1.00 49.07 75 ALA A N 1
ATOM 670 C CA . ALA A 1 94 ? 31.477 13.262 16.394 1.00 49.67 75 ALA A CA 1
ATOM 671 C C . ALA A 1 94 ? 32.748 12.547 16.010 1.00 48.81 75 ALA A C 1
ATOM 672 O O . ALA A 1 94 ? 33.811 13.137 16.004 1.00 48.69 75 ALA A O 1
ATOM 674 N N . ALA A 1 95 ? 32.634 11.273 15.702 1.00 50.07 76 ALA A N 1
ATOM 675 C CA . ALA A 1 95 ? 33.796 10.457 15.322 1.00 51.76 76 ALA A CA 1
ATOM 676 C C . ALA A 1 95 ? 34.255 10.736 13.906 1.00 50.94 76 ALA A C 1
ATOM 677 O O . ALA A 1 95 ? 35.403 10.502 13.539 1.00 52.50 76 ALA A O 1
ATOM 679 N N . SER A 1 96 ? 33.344 11.258 13.118 1.00 49.12 77 SER A N 1
ATOM 680 C CA . SER A 1 96 ? 33.631 11.483 11.708 1.00 48.40 77 SER A CA 1
ATOM 681 C C . SER A 1 96 ? 32.601 12.324 10.989 1.00 47.97 77 SER A C 1
ATOM 682 O O . SER A 1 96 ? 31.522 12.658 11.515 1.00 49.19 77 SER A O 1
ATOM 685 N N . ARG A 1 97 ? 32.967 12.682 9.785 1.00 46.24 78 ARG A N 1
ATOM 686 C CA . ARG A 1 97 ? 32.084 13.490 8.943 1.00 48.97 78 ARG A CA 1
ATOM 687 C C . ARG A 1 97 ? 30.831 12.674 8.603 1.00 49.52 78 ARG A C 1
ATOM 688 O O . ARG A 1 97 ? 29.693 13.196 8.470 1.00 49.02 78 ARG A O 1
ATOM 696 N N . GLU A 1 98 ? 31.072 11.381 8.456 1.00 47.85 79 GLU A N 1
ATOM 697 C CA . GLU A 1 98 ? 30.001 10.477 8.142 1.00 48.12 79 GLU A CA 1
ATOM 698 C C . GLU A 1 98 ? 28.931 10.542 9.230 1.00 48.52 79 GLU A C 1
ATOM 699 O O . GLU A 1 98 ? 27.727 10.527 8.933 1.00 47.63 79 GLU A O 1
ATOM 705 N N . LYS A 1 99 ? 29.376 10.657 10.478 1.00 48.22 80 LYS A N 1
ATOM 706 C CA . LYS A 1 99 ? 28.459 10.689 11.617 1.00 47.52 80 LYS A CA 1
ATOM 707 C C . LYS A 1 99 ? 27.659 11.971 11.540 1.00 48.11 80 LYS A C 1
ATOM 708 O O . LYS A 1 99 ? 26.446 11.981 11.742 1.00 48.70 80 LYS A O 1
ATOM 714 N N . VAL A 1 100 ? 28.359 13.062 11.258 1.00 48.88 81 VAL A N 1
ATOM 715 C CA . VAL A 1 100 ? 27.714 14.378 11.086 1.00 48.07 81 VAL A CA 1
ATOM 716 C C . VAL A 1 100 ? 26.674 14.272 9.979 1.00 48.72 81 VAL A C 1
ATOM 717 O O . VAL A 1 100 ? 25.539 14.703 10.159 1.00 48.25 81 VAL A O 1
ATOM 721 N N . ASP A 1 101 ? 27.036 13.632 8.859 1.00 49.44 82 ASP A N 1
ATOM 722 C CA . ASP A 1 101 ? 26.091 13.498 7.736 1.00 49.29 82 ASP A CA 1
ATOM 723 C C . ASP A 1 101 ? 24.878 12.683 8.162 1.00 49.48 82 ASP A C 1
ATOM 724 O O . ASP A 1 101 ? 23.741 12.986 7.847 1.00 50.91 82 ASP A O 1
ATOM 729 N N . GLU A 1 102 ? 25.146 11.620 8.880 1.00 49.61 83 GLU A N 1
ATOM 730 C CA . GLU A 1 102 ? 24.090 10.735 9.354 1.00 49.45 83 GLU A CA 1
ATOM 731 C C . GLU A 1 102 ? 23.137 11.488 10.237 1.00 49.59 83 GLU A C 1
ATOM 732 O O . GLU A 1 102 ? 21.934 11.389 10.075 1.00 49.95 83 GLU A O 1
ATOM 738 N N . LEU A 1 103 ? 23.687 12.265 11.165 1.00 49.59 84 LEU A N 1
ATOM 739 C CA . LEU A 1 103 ? 22.858 13.029 12.113 1.00 49.50 84 LEU A CA 1
ATOM 740 C C . LEU A 1 103 ? 22.000 14.061 11.404 1.00 49.14 84 LEU A C 1
ATOM 741 O O . LEU A 1 103 ? 20.867 14.313 11.790 1.00 49.44 84 LEU A O 1
ATOM 746 N N . THR A 1 104 ? 22.571 14.636 10.356 1.00 50.37 85 THR A N 1
ATOM 747 C CA . THR A 1 104 ? 21.911 15.686 9.554 1.00 51.22 85 THR A CA 1
ATOM 748 C C . THR A 1 104 ? 20.670 15.112 8.889 1.00 53.02 85 THR A C 1
ATOM 749 O O . THR A 1 104 ? 19.584 15.710 8.889 1.00 52.69 85 THR A O 1
ATOM 753 N N . GLN A 1 105 ? 20.858 13.933 8.3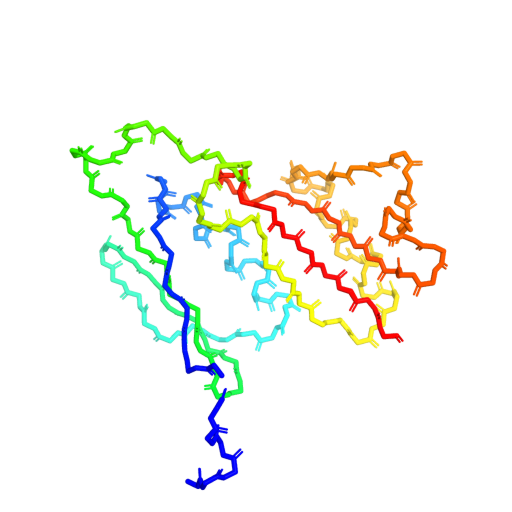19 1.00 54.24 86 GLN A N 1
ATOM 754 C CA . GLN A 1 105 ? 19.763 13.227 7.661 1.00 55.23 86 GLN A CA 1
ATOM 755 C C . GLN A 1 105 ? 18.691 12.877 8.657 1.00 54.29 86 GLN A C 1
ATOM 756 O O . GLN A 1 105 ? 17.524 13.042 8.353 1.00 53.54 86 GLN A O 1
ATOM 762 N N . LYS A 1 106 ? 19.098 12.410 9.836 1.00 53.58 87 LYS A N 1
ATOM 763 C CA . LYS A 1 106 ? 18.139 12.077 10.902 1.00 55.35 87 LYS A CA 1
ATOM 764 C C . LYS A 1 106 ? 17.350 13.264 11.321 1.00 56.30 87 LYS A C 1
ATOM 765 O O . LYS A 1 106 ? 16.153 13.171 11.551 1.00 56.12 87 LYS A O 1
ATOM 771 N N . LEU A 1 107 ? 18.064 14.367 11.477 1.00 57.32 88 LEU A N 1
ATOM 772 C CA . LEU A 1 107 ? 17.444 15.612 11.888 1.00 56.86 88 LEU A CA 1
ATOM 773 C C . LEU A 1 107 ? 16.339 15.958 10.892 1.00 56.10 88 LEU A C 1
ATOM 774 O O . LEU A 1 107 ? 15.176 16.119 11.266 1.00 53.87 88 LEU A O 1
ATOM 779 N N . LYS A 1 108 ? 16.688 15.972 9.617 1.00 57.61 89 LYS A N 1
ATOM 780 C CA . LYS A 1 108 ? 15.699 16.335 8.596 1.00 58.93 89 LYS A CA 1
ATOM 781 C C . LYS A 1 108 ? 14.464 15.461 8.668 1.00 60.32 89 LYS A C 1
ATOM 782 O O . LYS A 1 108 ? 13.359 15.952 8.612 1.00 61.66 89 LYS A O 1
ATOM 788 N N . GLU A 1 109 ? 14.658 14.170 8.870 1.00 61.74 90 GLU A N 1
ATOM 789 C CA . GLU A 1 109 ? 13.531 13.222 8.931 1.00 62.17 90 GLU A CA 1
ATOM 790 C C . GLU A 1 109 ? 12.595 13.490 10.098 1.00 62.98 90 GLU A C 1
ATOM 791 O O . GLU A 1 109 ? 11.377 13.500 9.938 1.00 62.14 90 GLU A O 1
ATOM 797 N N . ARG A 1 110 ? 13.171 13.652 11.281 1.00 64.46 91 ARG A N 1
ATOM 798 C CA . ARG A 1 110 ? 12.365 13.897 12.497 1.00 66.24 91 ARG A CA 1
ATOM 799 C C . ARG A 1 110 ? 11.872 15.334 12.577 1.00 67.15 91 ARG A C 1
ATOM 800 O O . ARG A 1 110 ? 11.092 15.700 13.459 1.00 67.31 91 ARG A O 1
ATOM 808 N N . GLY A 1 111 ? 12.306 16.125 11.606 1.00 67.93 92 GLY A N 1
ATOM 809 C CA . GLY A 1 1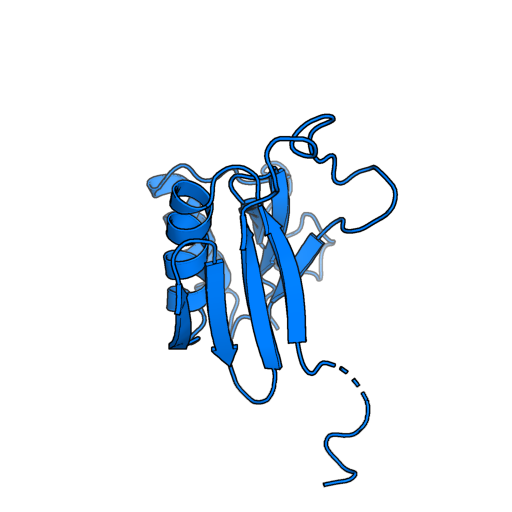11 ? 11.902 17.536 11.493 1.00 67.55 92 GLY A CA 1
ATOM 810 C C . GLY A 1 111 ? 12.564 18.553 12.408 1.00 67.18 92 GLY A C 1
ATOM 811 O O . GLY A 1 111 ? 12.154 19.698 12.461 1.00 67.22 92 GLY A O 1
ATOM 812 N N . ASP A 1 112 ? 13.581 18.150 13.148 1.00 66.71 93 ASP A N 1
ATOM 813 C CA . ASP A 1 112 ? 14.268 19.116 14.019 1.00 66.52 93 ASP A CA 1
ATOM 814 C C . ASP A 1 112 ? 14.873 20.216 13.122 1.00 66.12 93 ASP A C 1
ATOM 815 O O . ASP A 1 112 ? 15.446 19.916 12.070 1.00 66.59 93 ASP A O 1
ATOM 820 N N . PRO A 1 113 ? 14.769 21.493 13.540 1.00 64.93 94 PRO A N 1
ATOM 821 C CA . PRO A 1 113 ? 15.317 22.574 12.697 1.00 62.69 94 PRO A CA 1
ATOM 822 C C . PRO A 1 113 ? 16.830 22.565 12.475 1.00 61.04 94 PRO A C 1
ATOM 823 O O . PRO A 1 113 ? 17.605 22.553 13.439 1.00 59.30 94 PRO A O 1
ATOM 827 N N . ILE A 1 114 ? 17.196 22.567 11.190 1.00 58.57 95 ILE A N 1
ATOM 828 C CA . ILE A 1 114 ? 18.588 22.623 10.716 1.00 57.61 95 ILE A CA 1
ATOM 829 C C . ILE A 1 114 ? 18.951 24.054 10.332 1.00 56.93 95 ILE A C 1
ATOM 830 O O . ILE A 1 114 ? 18.282 24.670 9.487 1.00 58.30 95 ILE A O 1
ATOM 835 N N . LEU A 1 115 ? 20.041 24.546 10.928 1.00 54.9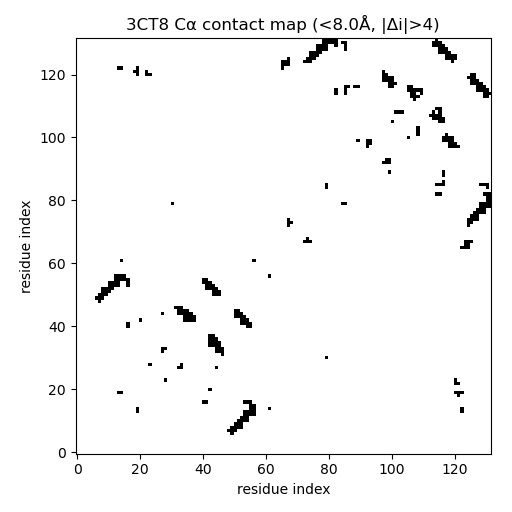7 96 LEU A N 1
ATOM 836 C CA . LEU A 1 115 ? 20.514 25.923 10.719 1.00 53.79 96 LEU A CA 1
ATOM 837 C C . LEU A 1 115 ? 21.588 26.091 9.678 1.00 55.12 96 LEU A C 1
ATOM 838 O O . LEU A 1 115 ? 22.368 25.194 9.378 1.00 56.93 96 LEU A O 1
ATOM 843 N N . TYR A 1 116 ? 21.553 27.276 9.094 1.00 55.69 97 TYR A N 1
ATOM 844 C CA . TYR A 1 116 ? 22.499 27.718 8.083 1.00 54.81 97 TYR A CA 1
ATOM 845 C C . TYR A 1 116 ? 22.604 26.716 6.951 1.00 55.59 97 TYR A C 1
ATOM 846 O O . TYR A 1 116 ? 23.703 26.456 6.475 1.00 56.16 97 TYR A O 1
ATOM 855 N N . GLU A 1 117 ? 21.468 26.154 6.534 1.00 55.61 98 GLU A N 1
ATOM 856 C CA . GLU A 1 117 ? 21.462 25.136 5.462 1.00 57.61 98 GLU A CA 1
ATOM 857 C C . GLU A 1 117 ? 22.171 25.595 4.204 1.00 56.26 98 GLU A C 1
ATOM 858 O O . GLU A 1 117 ? 22.661 24.787 3.431 1.00 54.24 98 GLU A O 1
ATOM 864 N N . ASP A 1 118 ? 22.257 26.903 4.045 1.00 55.94 99 ASP A N 1
ATOM 865 C CA . ASP A 1 118 ? 22.891 27.467 2.851 1.00 57.75 99 ASP A CA 1
ATOM 866 C C . ASP A 1 118 ? 24.381 27.238 2.829 1.00 57.29 99 ASP A C 1
ATOM 867 O O . ASP A 1 118 ? 25.011 27.302 1.778 1.00 59.08 99 ASP A O 1
ATOM 872 N N . ARG A 1 119 ? 24.944 26.996 3.995 1.00 55.90 100 ARG A N 1
ATOM 873 C CA . ARG A 1 119 ? 26.380 26.792 4.083 1.00 55.33 100 ARG A CA 1
ATOM 874 C C . ARG A 1 119 ? 26.773 25.450 4.617 1.00 54.82 100 ARG A C 1
ATOM 875 O O . ARG A 1 119 ? 27.955 25.117 4.610 1.00 55.74 100 ARG A O 1
ATOM 883 N N . HIS A 1 120 ? 25.783 24.692 5.071 1.00 52.78 101 HIS A N 1
ATOM 884 C CA . HIS A 1 120 ? 26.020 23.364 5.628 1.00 53.06 101 HIS A CA 1
ATOM 885 C C . HIS A 1 120 ? 26.923 22.558 4.681 1.00 52.45 101 HIS A C 1
ATOM 886 O O . HIS A 1 120 ? 26.736 22.604 3.480 1.00 50.28 101 HIS A O 1
ATOM 893 N N . PRO A 1 121 ? 27.892 21.774 5.215 1.00 53.36 102 PRO A N 1
ATOM 894 C CA . PRO A 1 121 ? 28.283 21.509 6.583 1.00 53.38 102 PRO A CA 1
ATOM 895 C C . PRO A 1 121 ? 29.465 22.357 7.015 1.00 54.13 102 PRO A C 1
ATOM 896 O O . PRO A 1 121 ? 30.179 22.021 7.977 1.00 52.51 102 PRO A O 1
ATOM 900 N N . PHE A 1 122 ? 29.620 23.470 6.308 1.00 54.73 103 PHE A N 1
ATOM 901 C CA . PHE A 1 122 ? 30.696 24.434 6.558 1.00 55.85 103 PHE A CA 1
ATOM 902 C C . PHE A 1 122 ? 30.183 25.784 7.031 1.00 54.97 103 PHE A C 1
ATOM 903 O O . PHE A 1 122 ? 30.793 26.809 6.787 1.00 55.90 103 PHE A O 1
ATOM 911 N N . ALA A 1 123 ? 29.046 25.798 7.687 1.00 55.40 104 ALA A N 1
ATOM 912 C CA . ALA A 1 123 ? 28.515 27.080 8.178 1.00 56.75 104 ALA A CA 1
ATOM 913 C C . ALA A 1 123 ? 29.496 27.731 9.142 1.00 58.97 104 ALA A C 1
ATOM 914 O O . ALA A 1 123 ? 29.501 28.934 9.299 1.00 59.99 104 ALA A O 1
ATOM 916 N N . GLY A 1 124 ? 30.348 26.924 9.770 1.00 61.41 105 GLY A N 1
ATOM 917 C CA . GLY A 1 124 ? 31.327 27.440 10.749 1.00 61.94 105 GLY A CA 1
ATOM 918 C C . GLY A 1 124 ? 32.684 27.769 10.164 1.00 62.89 105 GLY A C 1
ATOM 919 O O . GLY A 1 124 ? 33.589 28.182 10.862 1.00 65.03 105 GLY A O 1
ATOM 920 N N . GLY A 1 125 ? 32.803 27.605 8.862 1.00 62.17 106 GLY A N 1
ATOM 921 C CA . GLY A 1 125 ? 34.069 27.839 8.156 1.00 62.54 106 GLY A CA 1
ATOM 922 C C . GLY A 1 125 ? 34.481 26.633 7.301 1.00 62.39 106 GLY A C 1
ATOM 923 O O . GLY A 1 125 ? 34.030 25.499 7.554 1.00 60.86 106 GLY A O 1
ATOM 924 N N . PRO A 1 126 ? 35.367 26.857 6.311 1.00 62.11 107 PRO A N 1
ATOM 925 C CA . PRO A 1 126 ? 35.851 25.877 5.360 1.00 61.39 107 PRO A CA 1
ATOM 926 C C . PRO A 1 126 ? 36.562 24.700 5.972 1.00 62.46 107 PRO A C 1
ATOM 927 O O . PRO A 1 126 ? 36.644 23.622 5.371 1.00 63.06 107 PRO A O 1
ATOM 931 N N . ASN A 1 127 ? 37.092 24.899 7.158 1.00 63.34 108 ASN A N 1
ATOM 932 C CA . ASN A 1 127 ? 37.788 23.813 7.829 1.00 63.46 108 ASN A CA 1
ATOM 933 C C . ASN A 1 127 ? 37.067 23.374 9.093 1.00 62.74 108 ASN A C 1
ATOM 934 O O . ASN A 1 127 ? 37.655 22.719 9.968 1.00 62.31 108 ASN A O 1
ATOM 939 N N . HIS A 1 128 ? 35.771 23.700 9.126 1.00 59.90 109 HIS A N 1
ATOM 940 C CA . HIS A 1 128 ? 34.893 23.344 10.264 1.00 58.02 109 HIS A CA 1
ATOM 941 C C . HIS A 1 128 ? 33.677 22.562 9.751 1.00 55.45 109 HIS A C 1
ATOM 942 O O . HIS A 1 128 ? 32.705 23.128 9.297 1.00 55.55 109 HIS A O 1
ATOM 949 N N . TYR A 1 129 ? 33.759 21.243 9.834 1.00 53.73 110 TYR A N 1
ATOM 950 C CA . TYR A 1 129 ? 32.690 20.347 9.334 1.00 51.84 110 TYR A CA 1
ATOM 951 C C . TYR A 1 129 ? 31.720 19.979 10.466 1.00 50.35 110 TYR A C 1
ATOM 952 O O . TYR A 1 129 ? 32.052 19.208 11.383 1.00 47.93 110 TYR A O 1
ATOM 961 N N . ALA A 1 130 ? 30.517 20.550 10.367 1.00 50.35 111 ALA A N 1
ATOM 962 C CA . ALA A 1 130 ? 29.462 20.389 11.388 1.00 48.90 111 ALA A CA 1
ATOM 963 C C . ALA A 1 130 ? 28.024 20.688 11.002 1.00 50.20 111 ALA A C 1
ATOM 964 O O . ALA A 1 130 ? 27.722 21.349 10.003 1.00 53.41 111 ALA A O 1
ATOM 966 N N . VAL A 1 131 ? 27.133 20.137 11.818 1.00 48.88 112 VAL A N 1
ATOM 967 C CA . VAL A 1 131 ? 25.697 20.396 11.667 1.00 47.67 112 VAL A CA 1
ATOM 968 C C . VAL A 1 131 ? 25.265 21.216 12.837 1.00 47.28 112 VAL A C 1
ATOM 969 O O . VAL A 1 131 ? 25.647 20.963 13.982 1.00 48.82 112 VAL A O 1
ATOM 973 N N . PHE A 1 132 ? 24.507 22.244 12.526 1.00 47.18 113 PHE A N 1
ATOM 974 C CA . PHE A 1 132 ? 23.932 23.137 13.496 1.00 49.16 113 PHE A CA 1
ATOM 975 C C . PHE A 1 132 ? 22.419 22.954 13.436 1.00 50.83 113 PHE A C 1
ATOM 976 O O . PHE A 1 132 ? 21.795 22.941 12.345 1.00 47.33 113 PHE A O 1
ATOM 984 N N . CYS A 1 133 ? 21.827 22.813 14.623 1.00 50.94 114 CYS A N 1
ATOM 985 C CA . CYS A 1 133 ? 20.380 22.603 14.732 1.00 49.49 114 CYS A CA 1
ATOM 986 C C . CYS A 1 133 ? 19.806 23.241 15.988 1.00 48.79 114 CYS A C 1
ATOM 987 O O . CYS A 1 133 ? 20.514 23.898 16.767 1.00 47.39 114 CYS A O 1
ATOM 990 N N . GLU A 1 134 ? 18.519 23.034 16.191 1.00 47.37 115 GLU A N 1
ATOM 991 C CA . GLU A 1 134 ? 17.844 23.610 17.357 1.00 49.21 115 GLU A CA 1
ATOM 992 C C . GLU A 1 134 ? 17.093 22.577 18.155 1.00 49.85 115 GLU A C 1
ATOM 993 O O . GLU A 1 134 ? 16.407 21.726 17.593 1.00 51.41 115 GLU A O 1
ATOM 999 N N . ASP A 1 135 ? 17.203 22.682 19.472 1.00 49.06 116 ASP A N 1
ATOM 1000 C CA . ASP A 1 135 ? 16.474 21.769 20.331 1.00 50.23 116 ASP A CA 1
ATOM 1001 C C . ASP A 1 135 ? 15.061 22.399 20.403 1.00 50.84 116 ASP A C 1
ATOM 1002 O O . ASP A 1 135 ? 14.834 23.476 19.830 1.00 49.37 116 ASP A O 1
ATOM 1007 N N . PRO A 1 136 ? 14.124 21.756 21.119 1.00 51.46 117 PRO A N 1
ATOM 1008 C CA . PRO A 1 136 ? 12.784 22.330 21.119 1.00 52.12 117 PRO A CA 1
ATOM 1009 C C . PRO A 1 136 ? 12.659 23.689 21.811 1.00 52.33 117 PRO A C 1
ATOM 1010 O O . PRO A 1 136 ? 11.629 24.359 21.686 1.00 52.80 117 PRO A O 1
ATOM 1014 N N . ASN A 1 137 ? 13.722 24.099 22.487 1.00 51.03 118 ASN A N 1
ATOM 1015 C CA . ASN A 1 137 ? 13.746 25.379 23.232 1.00 49.89 118 ASN A CA 1
ATOM 1016 C C . ASN A 1 137 ? 14.402 26.455 22.399 1.00 49.36 118 ASN A C 1
ATOM 1017 O O . ASN A 1 137 ? 14.550 27.598 22.804 1.00 49.16 118 ASN A O 1
ATOM 1022 N N . ARG A 1 138 ? 14.813 26.078 21.211 1.00 50.92 119 ARG A N 1
ATOM 1023 C CA . ARG A 1 138 ? 15.515 27.037 20.362 1.00 51.94 119 ARG A CA 1
ATOM 1024 C C . ARG A 1 138 ? 16.977 27.200 20.829 1.00 51.47 119 ARG A C 1
ATOM 1025 O O . ARG A 1 138 ? 17.693 28.139 20.472 1.00 51.09 119 ARG A O 1
ATOM 1033 N N . ILE A 1 139 ? 17.418 26.274 21.663 1.00 51.00 120 ILE A N 1
ATOM 1034 C CA . ILE A 1 139 ? 18.817 26.292 22.050 1.00 48.74 120 ILE A CA 1
ATOM 1035 C C . ILE A 1 139 ? 19.538 25.723 20.829 1.00 50.06 120 ILE A C 1
ATOM 1036 O O . ILE A 1 139 ? 19.109 24.716 20.227 1.00 50.26 120 ILE A O 1
ATOM 1041 N N . LYS A 1 140 ? 20.607 26.399 20.434 1.00 50.50 121 LYS A N 1
ATOM 1042 C CA . LYS A 1 140 ? 21.433 25.975 19.292 1.00 51.08 121 LYS A CA 1
ATOM 1043 C C . LYS A 1 140 ? 22.348 24.820 19.717 1.00 50.06 121 LYS A C 1
ATOM 1044 O O . LYS A 1 140 ? 22.962 24.843 20.797 1.00 48.12 121 LYS A O 1
ATOM 1050 N N . VAL A 1 141 ? 22.363 23.792 18.867 1.00 48.92 122 VAL A N 1
ATOM 1051 C CA . VAL A 1 141 ? 23.108 22.578 19.081 1.00 47.51 122 VAL A CA 1
ATOM 1052 C C . VAL A 1 141 ? 23.944 22.257 17.860 1.00 48.41 122 VAL A C 1
ATOM 1053 O O . VAL A 1 141 ? 23.459 22.280 16.732 1.00 49.02 122 VAL A O 1
ATOM 1057 N N . GLU A 1 142 ? 25.204 21.956 18.142 1.00 47.56 123 GLU A N 1
ATOM 1058 C CA . GLU A 1 142 ? 26.239 21.635 17.145 1.00 50.23 123 GLU A CA 1
ATOM 1059 C C . GLU A 1 142 ? 26.964 20.315 17.399 1.00 50.72 123 GLU A C 1
ATOM 1060 O O . GLU A 1 142 ? 27.288 19.946 18.537 1.00 51.17 123 GLU A O 1
ATOM 1066 N N . ILE A 1 143 ? 27.179 19.597 16.305 1.00 51.71 124 ILE A N 1
ATOM 1067 C CA . ILE A 1 143 ? 27.944 18.313 16.315 1.00 51.00 124 ILE A CA 1
ATOM 1068 C C . ILE A 1 143 ? 29.062 18.528 15.281 1.00 48.74 124 ILE A C 1
ATOM 1069 O O . ILE A 1 143 ? 28.808 18.750 14.101 1.00 47.67 124 ILE A O 1
ATOM 1074 N N . VAL A 1 144 ? 30.295 18.404 15.747 1.00 48.91 125 VAL A N 1
ATOM 1075 C CA A VAL A 1 144 ? 31.443 18.665 14.871 0.50 50.68 125 VAL A CA 1
ATOM 1076 C CA B VAL A 1 144 ? 31.502 18.684 14.958 0.50 50.24 125 VAL A CA 1
ATOM 1077 C C . VAL A 1 144 ? 32.390 17.489 14.651 1.00 51.54 125 VAL A C 1
ATOM 1078 O O . VAL A 1 144 ? 32.783 16.743 15.576 1.00 51.32 125 VAL A O 1
ATOM 1085 N N . ALA A 1 145 ? 32.729 17.352 13.376 1.00 51.17 126 ALA A N 1
ATOM 1086 C CA . ALA A 1 145 ? 33.615 16.296 12.920 1.00 51.66 126 ALA A CA 1
ATOM 1087 C C . ALA A 1 145 ? 35.067 16.659 13.261 1.00 53.87 126 ALA A C 1
ATOM 1088 O O . ALA A 1 145 ? 35.458 17.835 13.313 1.00 54.46 126 ALA A O 1
ATOM 1090 N N . PRO A 1 146 ? 35.894 15.643 13.475 1.00 53.45 127 PRO A N 1
ATOM 1091 C CA . PRO A 1 146 ? 37.271 15.921 13.771 1.00 53.06 127 PRO A CA 1
ATOM 1092 C C . PRO A 1 146 ? 38.022 16.178 12.490 1.00 52.51 127 PRO A C 1
ATOM 1093 O O . PRO A 1 146 ? 39.141 16.656 12.566 1.00 51.63 127 PRO A O 1
#

Nearest PDB structures (foldseek):
  3ct8-assembly1_A-2  TM=1.008E+00  e=1.365E-29  Halalkalibacterium halodurans C-125
  3r4q-assembly2_D  TM=7.030E-01  e=2.314E-09  Agrobacterium fabrum str. C58
  4qb5-assembly1_A  TM=8.015E-01  e=3.921E-07  Rhodoferax ferrireducens T118
  4naz-assembly1_A  TM=7.993E-01  e=6.986E-07  Staphylococcus aureus subsp. aureus N315
  4z04-assembly1_A-2  TM=7.246E-01  e=3.235E-07  Brucella abortus 2308